Protein AF-A0A8D8F4W1-F1 (afdb_monomer_lite)

Structure (mmCIF, N/CA/C/O backbone):
data_AF-A0A8D8F4W1-F1
#
_entry.id   AF-A0A8D8F4W1-F1
#
loop_
_atom_site.group_PDB
_atom_site.id
_atom_site.type_symbol
_atom_site.label_atom_id
_atom_site.label_alt_id
_atom_site.label_comp_id
_atom_site.label_asym_id
_atom_site.label_entity_id
_atom_site.label_seq_id
_atom_site.pdbx_PDB_ins_code
_atom_site.Cartn_x
_atom_site.Cartn_y
_atom_site.Cartn_z
_atom_site.occupancy
_atom_site.B_iso_or_equiv
_atom_site.auth_seq_id
_atom_site.auth_comp_id
_atom_site.auth_asym_id
_atom_site.auth_atom_id
_atom_site.pdbx_PDB_model_num
ATOM 1 N N . ASP A 1 1 ? 6.348 -39.922 -28.346 1.00 40.97 1 ASP A N 1
ATOM 2 C CA . ASP A 1 1 ? 7.069 -38.912 -27.548 1.00 40.97 1 ASP A CA 1
ATOM 3 C C . ASP A 1 1 ? 7.279 -37.622 -28.317 1.00 40.97 1 ASP A C 1
ATOM 5 O O . ASP A 1 1 ? 8.273 -37.482 -29.017 1.00 40.97 1 ASP A O 1
ATOM 9 N N . THR A 1 2 ? 6.357 -36.668 -28.200 1.00 46.31 2 THR A N 1
ATOM 10 C CA . THR A 1 2 ? 6.562 -35.323 -28.759 1.00 46.31 2 THR A CA 1
ATOM 11 C C . THR A 1 2 ? 6.928 -34.392 -27.612 1.00 46.31 2 THR A C 1
ATOM 13 O O . THR A 1 2 ? 6.061 -33.851 -26.930 1.00 46.31 2 THR A O 1
ATOM 16 N N . ARG A 1 3 ? 8.232 -34.259 -27.345 1.00 54.78 3 ARG A N 1
ATOM 17 C CA . ARG A 1 3 ? 8.764 -33.233 -26.438 1.00 54.78 3 ARG A CA 1
ATOM 18 C C . ARG A 1 3 ? 8.521 -31.866 -27.072 1.00 54.78 3 ARG A C 1
ATOM 20 O O . ARG A 1 3 ? 9.134 -31.539 -28.082 1.00 54.78 3 ARG A O 1
ATOM 27 N N . GLN A 1 4 ? 7.643 -31.077 -26.468 1.00 51.66 4 GLN A N 1
ATOM 28 C CA . GLN A 1 4 ? 7.477 -29.672 -26.809 1.00 51.66 4 GLN A CA 1
ATOM 29 C C . GLN A 1 4 ? 8.658 -28.903 -26.199 1.00 51.66 4 GLN A C 1
ATOM 31 O O . GLN A 1 4 ? 8.716 -28.671 -24.992 1.00 51.66 4 GLN A O 1
ATOM 36 N N . THR A 1 5 ? 9.659 -28.592 -27.020 1.00 57.25 5 THR A N 1
ATOM 37 C CA . THR A 1 5 ? 10.753 -27.683 -26.669 1.00 57.25 5 THR A CA 1
ATOM 38 C C . THR A 1 5 ? 10.182 -26.277 -26.506 1.00 57.25 5 THR A C 1
ATOM 40 O O . THR A 1 5 ? 9.385 -25.826 -27.325 1.00 57.25 5 THR A O 1
ATOM 43 N N . SER A 1 6 ? 10.546 -25.630 -25.397 1.00 64.69 6 SER A N 1
ATOM 44 C CA . SER A 1 6 ? 10.136 -24.288 -24.966 1.00 64.69 6 SER A CA 1
ATOM 45 C C . SER A 1 6 ? 9.815 -23.336 -26.123 1.00 64.69 6 SER A C 1
ATOM 47 O O . SER A 1 6 ? 10.699 -23.006 -26.915 1.00 64.69 6 SER A O 1
ATOM 49 N N . ALA A 1 7 ? 8.566 -22.872 -26.196 1.00 65.75 7 ALA A N 1
ATOM 50 C CA . ALA A 1 7 ? 8.171 -21.848 -27.154 1.00 65.75 7 ALA A CA 1
ATOM 51 C C . ALA A 1 7 ? 8.954 -20.554 -26.877 1.00 65.75 7 ALA A C 1
ATOM 53 O O . ALA A 1 7 ? 8.970 -20.061 -25.747 1.00 65.75 7 ALA A O 1
ATOM 54 N N . SER A 1 8 ? 9.613 -20.015 -27.902 1.00 70.31 8 SER A N 1
ATOM 55 C CA . SER A 1 8 ? 10.265 -18.708 -27.843 1.00 70.31 8 SER A CA 1
ATOM 56 C C . SER A 1 8 ? 9.229 -17.631 -27.523 1.00 70.31 8 SER A C 1
ATOM 58 O O . SER A 1 8 ? 8.193 -17.541 -28.185 1.00 70.31 8 SER A O 1
ATOM 60 N N . ILE A 1 9 ? 9.504 -16.825 -26.499 1.00 75.44 9 ILE A N 1
ATOM 61 C CA . ILE A 1 9 ? 8.653 -15.703 -26.092 1.00 75.44 9 ILE A CA 1
ATOM 62 C C . ILE A 1 9 ? 8.637 -14.664 -27.224 1.00 75.44 9 ILE A C 1
ATOM 64 O O . ILE A 1 9 ? 9.675 -14.357 -27.805 1.00 75.44 9 ILE A O 1
ATOM 68 N N . CYS A 1 10 ? 7.452 -14.153 -27.563 1.00 85.69 10 CYS A N 1
ATOM 69 C CA . CYS A 1 10 ? 7.278 -13.172 -28.633 1.00 85.69 10 CYS A CA 1
ATOM 70 C C . CYS A 1 10 ? 7.833 -11.791 -28.235 1.00 85.69 10 CYS A C 1
ATOM 72 O O . CYS A 1 10 ? 7.750 -11.439 -27.063 1.00 85.69 10 CYS A O 1
ATOM 74 N N . GLU A 1 11 ? 8.318 -10.968 -29.175 1.00 68.56 11 GLU A N 1
ATOM 75 C CA . GLU A 1 11 ? 8.841 -9.617 -28.862 1.00 68.56 11 GLU A CA 1
ATOM 76 C C . GLU A 1 11 ? 7.831 -8.768 -28.081 1.00 68.56 11 GLU A C 1
ATOM 78 O O . GLU A 1 11 ? 8.149 -8.243 -27.022 1.00 68.56 11 GLU A O 1
ATOM 83 N N . ARG A 1 12 ? 6.560 -8.778 -28.497 1.00 70.56 12 ARG A N 1
ATOM 84 C CA . ARG A 1 12 ? 5.470 -8.118 -27.763 1.00 70.56 12 ARG A CA 1
ATOM 85 C C . ARG A 1 12 ? 5.316 -8.631 -26.326 1.00 70.56 12 ARG A C 1
ATOM 87 O O . ARG A 1 12 ? 4.953 -7.878 -25.432 1.00 70.56 12 ARG A O 1
ATOM 94 N N . CYS A 1 13 ? 5.554 -9.917 -26.102 1.00 71.31 13 CYS A N 1
ATOM 95 C CA . CYS A 1 13 ? 5.474 -10.569 -24.801 1.00 71.31 13 CYS A CA 1
ATOM 96 C C . CYS A 1 13 ? 6.674 -10.174 -23.925 1.00 71.31 13 CYS A C 1
ATOM 98 O O . CYS A 1 13 ? 6.516 -10.032 -22.717 1.00 71.31 13 CYS A O 1
ATOM 100 N N . THR A 1 14 ? 7.844 -9.968 -24.534 1.00 69.50 14 THR A N 1
ATOM 101 C CA . THR A 1 14 ? 9.050 -9.420 -23.901 1.00 69.50 14 THR A CA 1
ATOM 102 C C . THR A 1 14 ? 8.856 -7.949 -23.530 1.00 69.50 14 THR A C 1
ATOM 104 O O . THR A 1 14 ? 9.142 -7.562 -22.402 1.00 69.50 14 THR A O 1
ATOM 107 N N . ASP A 1 15 ? 8.264 -7.143 -24.411 1.00 65.25 15 ASP A N 1
ATOM 108 C CA . ASP A 1 15 ? 7.970 -5.729 -24.145 1.00 65.25 15 ASP A CA 1
ATOM 109 C C . ASP A 1 15 ? 6.943 -5.553 -23.019 1.00 65.25 15 ASP A C 1
ATOM 111 O O . ASP A 1 15 ? 7.058 -4.657 -22.179 1.00 65.25 15 ASP A O 1
ATOM 115 N N . LEU A 1 16 ? 5.957 -6.455 -22.949 1.00 66.56 16 LEU A N 1
ATOM 116 C CA . LEU A 1 16 ? 4.979 -6.506 -21.861 1.00 66.56 16 LEU A CA 1
ATOM 117 C C . LEU A 1 16 ? 5.595 -6.888 -20.506 1.00 66.56 16 LEU A C 1
ATOM 119 O O . LEU A 1 16 ? 4.991 -6.584 -19.477 1.00 66.56 16 LEU A O 1
ATOM 123 N N . GLN A 1 17 ? 6.772 -7.526 -20.471 1.00 62.56 17 GLN A N 1
ATOM 124 C CA . GLN A 1 17 ? 7.451 -7.820 -19.202 1.00 62.56 17 GLN A CA 1
ATOM 125 C C . GLN A 1 17 ? 8.002 -6.547 -18.545 1.00 62.56 17 GLN A C 1
ATOM 127 O O . GLN A 1 17 ? 8.151 -6.514 -17.320 1.00 62.56 17 GLN A O 1
ATOM 132 N N . GLY A 1 18 ? 8.209 -5.474 -19.322 1.00 56.34 18 GLY A N 1
ATOM 133 C CA . GLY A 1 18 ? 8.798 -4.226 -18.846 1.00 56.34 18 GLY A CA 1
ATOM 134 C C . GLY A 1 18 ? 10.209 -4.427 -18.270 1.00 56.34 18 GLY A C 1
ATOM 135 O O . GLY A 1 18 ? 10.719 -5.546 -18.213 1.00 56.34 18 GLY A O 1
ATOM 136 N N . PRO A 1 19 ? 10.884 -3.357 -17.815 1.00 56.47 19 PRO A N 1
ATOM 137 C CA . PRO A 1 19 ? 12.104 -3.533 -17.041 1.00 56.47 19 PRO A CA 1
ATOM 138 C C . PRO A 1 19 ? 11.784 -4.389 -15.814 1.00 56.47 19 PRO A C 1
ATOM 140 O O . PRO A 1 19 ? 10.728 -4.206 -15.191 1.00 56.47 19 PRO A O 1
ATOM 143 N N . ALA A 1 20 ? 12.704 -5.291 -15.463 1.00 57.12 20 ALA A N 1
ATOM 144 C CA . ALA A 1 20 ? 12.681 -6.074 -14.233 1.00 57.12 20 ALA A CA 1
ATOM 145 C C . ALA A 1 20 ? 12.860 -5.151 -13.014 1.00 57.12 20 ALA A C 1
ATOM 147 O O . ALA A 1 20 ? 13.843 -5.219 -12.286 1.00 57.12 20 ALA A O 1
ATOM 148 N N . VAL A 1 21 ? 11.916 -4.234 -12.801 1.00 58.94 21 VAL A N 1
ATOM 149 C CA . VAL A 1 21 ? 11.691 -3.634 -11.493 1.00 58.94 21 VAL A CA 1
ATOM 150 C C . VAL A 1 21 ? 11.381 -4.801 -10.579 1.00 58.94 21 VAL A C 1
ATOM 152 O O . VAL A 1 21 ? 10.533 -5.625 -10.932 1.00 58.94 21 VAL A O 1
ATOM 155 N N . ASP A 1 22 ? 12.093 -4.895 -9.460 1.00 77.75 22 ASP A N 1
ATOM 156 C CA . ASP A 1 22 ? 12.010 -6.055 -8.587 1.00 77.75 22 ASP A CA 1
ATOM 157 C C . ASP A 1 22 ? 10.573 -6.251 -8.086 1.00 77.75 22 ASP A C 1
ATOM 159 O O . ASP A 1 22 ? 10.108 -5.633 -7.124 1.00 77.75 22 ASP A O 1
ATOM 163 N N . ILE A 1 23 ? 9.850 -7.141 -8.770 1.00 89.81 23 ILE A N 1
ATOM 164 C CA . ILE A 1 23 ? 8.472 -7.502 -8.460 1.00 89.81 23 ILE A CA 1
ATOM 165 C C . ILE A 1 23 ? 8.361 -8.055 -7.035 1.00 89.81 23 ILE A C 1
ATOM 167 O O . ILE A 1 23 ? 7.276 -8.038 -6.451 1.00 89.81 23 ILE A O 1
ATOM 171 N N . ALA A 1 24 ? 9.474 -8.513 -6.441 1.00 92.88 24 ALA A N 1
ATOM 172 C CA . ALA A 1 24 ? 9.514 -8.956 -5.059 1.00 92.88 24 ALA A CA 1
ATOM 173 C C . ALA A 1 24 ? 9.163 -7.835 -4.072 1.00 92.88 24 ALA A C 1
ATOM 175 O O . ALA A 1 24 ? 8.534 -8.136 -3.055 1.00 92.88 24 ALA A O 1
ATOM 176 N N . ILE A 1 25 ? 9.477 -6.568 -4.376 1.00 94.31 25 ILE A N 1
ATOM 177 C CA . ILE A 1 25 ? 9.107 -5.429 -3.523 1.00 94.31 25 ILE A CA 1
ATOM 178 C C . ILE A 1 25 ? 7.580 -5.303 -3.458 1.00 94.31 25 ILE A C 1
ATOM 180 O O . ILE A 1 25 ? 6.995 -5.355 -2.376 1.00 94.31 25 ILE A O 1
ATOM 184 N N . TYR A 1 26 ? 6.905 -5.242 -4.608 1.00 96.38 26 TYR A N 1
ATOM 185 C CA . TYR A 1 26 ? 5.441 -5.124 -4.660 1.00 96.38 26 TYR A CA 1
ATOM 186 C C . TYR A 1 26 ? 4.736 -6.373 -4.124 1.00 96.38 26 TYR A C 1
ATOM 188 O O . TYR A 1 26 ? 3.721 -6.269 -3.436 1.00 96.38 26 TYR A O 1
ATOM 196 N N . ARG A 1 27 ? 5.318 -7.559 -4.336 1.00 96.81 27 ARG A N 1
ATOM 197 C CA . ARG A 1 27 ? 4.863 -8.800 -3.697 1.00 96.81 27 ARG A CA 1
ATOM 198 C C . ARG A 1 27 ? 4.971 -8.734 -2.174 1.00 96.81 27 ARG A C 1
ATOM 200 O O . ARG A 1 27 ? 4.094 -9.240 -1.475 1.00 96.81 27 ARG A O 1
ATOM 207 N N . SER A 1 28 ? 6.040 -8.143 -1.640 1.00 96.94 28 SER A N 1
ATOM 208 C CA . SER A 1 28 ? 6.212 -7.938 -0.198 1.00 96.94 28 SER A CA 1
ATOM 209 C C . SER A 1 28 ? 5.132 -7.009 0.362 1.00 96.94 28 SER A C 1
ATOM 211 O O . SER A 1 28 ? 4.490 -7.350 1.359 1.00 96.94 28 SER A O 1
ATOM 213 N N . ILE A 1 29 ? 4.849 -5.905 -0.339 1.00 97.94 29 ILE A N 1
ATOM 214 C CA . ILE A 1 29 ? 3.755 -4.982 -0.005 1.00 97.94 29 ILE A CA 1
ATOM 215 C C . ILE A 1 29 ? 2.408 -5.723 -0.016 1.00 97.94 29 ILE A C 1
ATOM 217 O O . ILE A 1 29 ? 1.673 -5.679 0.969 1.00 97.94 29 ILE A O 1
ATOM 221 N N . LEU A 1 30 ? 2.103 -6.501 -1.063 1.00 98.44 30 LEU A N 1
ATOM 222 C CA . LEU A 1 30 ? 0.859 -7.280 -1.133 1.00 98.44 30 LEU A CA 1
ATOM 223 C C . LEU A 1 30 ? 0.721 -8.277 0.023 1.00 98.44 30 LEU A C 1
ATOM 225 O O . LEU A 1 30 ? -0.349 -8.429 0.617 1.00 98.44 30 LEU A O 1
ATOM 229 N N . ARG A 1 31 ? 1.816 -8.956 0.378 1.00 98.38 31 ARG A N 1
ATOM 230 C CA . ARG A 1 31 ? 1.846 -9.864 1.531 1.00 98.38 31 ARG A CA 1
ATOM 231 C C . ARG A 1 31 ? 1.571 -9.125 2.838 1.00 98.38 31 ARG A C 1
ATOM 233 O O . ARG A 1 31 ? 0.909 -9.700 3.703 1.00 98.38 31 ARG A O 1
ATOM 240 N N . SER A 1 32 ? 2.061 -7.894 3.010 1.00 98.00 32 SER A N 1
ATOM 241 C CA . SER A 1 32 ? 1.773 -7.111 4.215 1.00 98.00 32 SER A CA 1
ATOM 242 C C . SER A 1 32 ? 0.300 -6.717 4.285 1.00 98.00 32 SER A C 1
ATOM 244 O O . SER A 1 32 ? -0.301 -6.904 5.340 1.00 98.00 32 SER A O 1
ATOM 246 N N . ILE A 1 33 ? -0.291 -6.273 3.168 1.00 98.31 33 ILE A N 1
ATOM 247 C CA . ILE A 1 33 ? -1.720 -5.935 3.071 1.00 98.31 33 ILE A CA 1
ATOM 248 C C . ILE A 1 33 ? -2.572 -7.143 3.468 1.00 98.31 33 ILE A C 1
ATOM 250 O O . ILE A 1 33 ? -3.358 -7.073 4.407 1.00 98.31 33 ILE A O 1
ATOM 254 N N . ARG A 1 34 ? -2.371 -8.293 2.811 1.00 98.50 34 ARG A N 1
ATOM 255 C CA . ARG A 1 34 ? -3.145 -9.518 3.083 1.00 98.50 34 ARG A CA 1
ATOM 256 C C . ARG A 1 34 ? -3.012 -9.989 4.529 1.00 98.50 34 ARG A C 1
ATOM 258 O O . ARG A 1 34 ? -3.970 -10.508 5.099 1.00 98.50 34 ARG A O 1
ATOM 265 N N . ARG A 1 35 ? -1.826 -9.831 5.128 1.00 98.31 35 ARG A N 1
ATOM 266 C CA . ARG A 1 35 ? -1.599 -10.160 6.541 1.00 98.31 35 ARG A CA 1
ATOM 267 C C . ARG A 1 35 ? -2.411 -9.247 7.462 1.00 98.31 35 ARG A C 1
ATOM 269 O O . ARG A 1 35 ? -3.003 -9.758 8.410 1.00 98.31 35 ARG A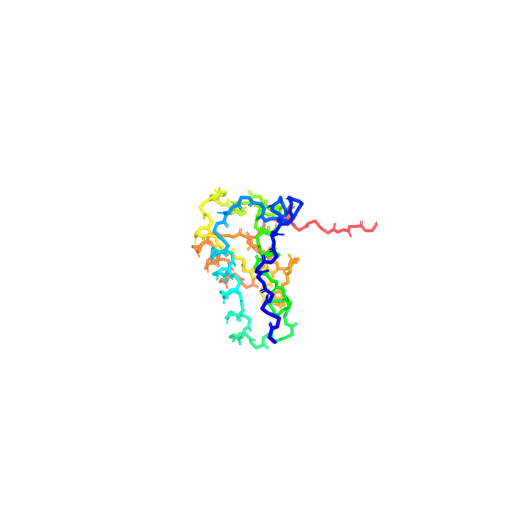 O 1
ATOM 276 N N . ASP A 1 36 ? -2.438 -7.944 7.190 1.00 96.94 36 ASP A N 1
ATOM 277 C CA . ASP A 1 36 ? -3.205 -6.978 7.983 1.00 96.94 36 ASP A CA 1
ATOM 278 C C . ASP A 1 36 ? -4.718 -7.207 7.840 1.00 96.94 36 ASP A C 1
ATOM 280 O O . ASP A 1 36 ? -5.407 -7.353 8.847 1.00 96.94 36 ASP A O 1
ATOM 284 N N . GLU A 1 37 ? -5.220 -7.394 6.614 1.00 98.00 37 GLU A N 1
ATOM 285 C CA . GLU A 1 37 ? -6.640 -7.695 6.366 1.00 98.00 37 GLU A CA 1
ATOM 286 C C . GLU A 1 37 ? -7.077 -8.988 7.059 1.00 98.00 37 GLU A C 1
ATOM 288 O O . GLU A 1 37 ? -8.115 -9.028 7.723 1.00 98.00 37 GLU A O 1
ATOM 293 N N . LYS A 1 38 ? -6.250 -10.041 6.993 1.00 98.00 38 LYS A N 1
ATOM 294 C CA . LYS A 1 38 ? -6.523 -11.296 7.704 1.00 98.00 38 LYS A CA 1
ATOM 295 C C . LYS A 1 38 ? -6.568 -11.089 9.218 1.00 98.00 38 LYS A C 1
ATOM 297 O O . LYS A 1 38 ? -7.442 -11.647 9.875 1.00 98.00 38 LYS A O 1
ATOM 302 N N . LYS A 1 39 ? -5.656 -10.285 9.776 1.00 97.00 39 LYS A N 1
ATOM 303 C CA . LYS A 1 39 ? -5.634 -9.955 11.211 1.00 97.00 39 LYS A CA 1
ATOM 304 C C . LYS A 1 39 ? -6.886 -9.182 11.642 1.00 97.00 39 LYS A C 1
ATOM 306 O O . LYS A 1 39 ? -7.327 -9.343 12.775 1.00 97.00 39 LYS A O 1
ATOM 311 N N . ARG A 1 40 ? -7.461 -8.376 10.747 1.00 94.94 40 ARG A N 1
ATOM 312 C CA . ARG A 1 40 ? -8.693 -7.602 10.972 1.00 94.94 40 ARG A CA 1
ATOM 313 C C . ARG A 1 40 ? -9.984 -8.387 10.716 1.00 94.94 40 ARG A C 1
ATOM 315 O O . ARG A 1 40 ? -11.056 -7.860 10.978 1.00 94.94 40 ARG A O 1
ATOM 322 N N . GLY A 1 41 ? -9.904 -9.619 10.206 1.00 97.12 41 GLY A N 1
ATOM 323 C CA . GLY A 1 41 ? -11.082 -10.406 9.818 1.00 97.12 41 GLY A CA 1
ATOM 324 C C . GLY A 1 41 ? -11.736 -9.958 8.503 1.00 97.12 41 GLY A C 1
ATOM 325 O O . GLY A 1 41 ? -12.813 -10.439 8.162 1.00 97.12 41 GLY A O 1
ATOM 326 N N . ALA A 1 42 ? -11.078 -9.087 7.737 1.00 96.69 42 ALA A N 1
ATOM 327 C CA . ALA A 1 42 ? -11.578 -8.493 6.500 1.00 96.69 42 ALA A CA 1
ATOM 328 C C . ALA A 1 42 ? -11.385 -9.415 5.284 1.00 96.69 42 ALA A C 1
ATOM 330 O O . ALA A 1 42 ? -10.750 -9.059 4.294 1.00 96.69 42 ALA A O 1
ATOM 331 N N . LEU A 1 43 ? -11.893 -10.647 5.362 1.00 94.88 43 LEU A N 1
ATOM 332 C CA . LEU A 1 43 ? -11.639 -11.689 4.356 1.00 94.88 43 LEU A CA 1
ATOM 333 C C . LEU A 1 43 ? -12.284 -11.407 2.987 1.00 94.88 43 LEU A C 1
ATOM 335 O O . LEU A 1 43 ? -11.877 -12.006 1.995 1.00 94.88 43 LEU A O 1
ATOM 339 N N . ALA A 1 44 ? -13.251 -10.489 2.926 1.00 95.25 44 ALA A N 1
ATOM 340 C CA . ALA A 1 44 ? -13.884 -10.029 1.689 1.00 95.25 44 ALA A CA 1
ATOM 341 C C . ALA A 1 44 ? -13.121 -8.879 0.997 1.00 95.25 44 ALA A C 1
ATOM 343 O O . ALA A 1 44 ? -13.543 -8.408 -0.058 1.00 95.25 44 ALA A O 1
ATOM 344 N N . SER A 1 45 ? -12.005 -8.420 1.575 1.00 97.56 45 SER A N 1
ATOM 345 C CA . SER A 1 45 ? -11.189 -7.340 1.023 1.00 97.56 45 SER A CA 1
ATOM 346 C C . SER A 1 45 ? -10.680 -7.639 -0.391 1.00 97.56 45 SER A C 1
ATOM 348 O O . SER A 1 45 ? -10.247 -8.752 -0.709 1.00 97.56 45 SER A O 1
ATOM 350 N N . TYR A 1 46 ? -10.589 -6.588 -1.213 1.00 97.88 46 TYR A N 1
ATOM 351 C CA . TYR A 1 46 ? -9.949 -6.639 -2.532 1.00 97.88 46 TYR A CA 1
ATOM 352 C C . TYR A 1 46 ? -8.477 -7.080 -2.476 1.00 97.88 46 TYR A C 1
ATOM 354 O O . TYR A 1 46 ? -7.940 -7.548 -3.482 1.00 97.88 46 TYR A O 1
ATOM 362 N N . ALA A 1 47 ? -7.833 -7.012 -1.304 1.00 97.75 47 ALA A N 1
ATOM 363 C CA . ALA A 1 47 ? -6.474 -7.498 -1.078 1.00 97.75 47 ALA A CA 1
ATOM 364 C C . ALA A 1 47 ? -6.270 -8.971 -1.476 1.00 97.75 47 ALA A C 1
ATOM 366 O O . ALA A 1 47 ? -5.153 -9.375 -1.814 1.00 97.75 47 ALA A O 1
ATOM 367 N N . PHE A 1 48 ? -7.322 -9.793 -1.430 1.00 98.19 48 PHE A N 1
ATOM 368 C CA . PHE A 1 48 ? -7.237 -11.220 -1.753 1.00 98.19 48 PHE A CA 1
ATOM 369 C C . PHE A 1 48 ? -7.428 -11.533 -3.241 1.00 98.19 48 PHE A C 1
ATOM 371 O O . PHE A 1 48 ? -7.068 -12.626 -3.669 1.00 98.19 48 PHE A O 1
ATOM 378 N N . ILE A 1 49 ? -7.920 -10.575 -4.030 1.00 97.56 49 ILE A N 1
ATOM 379 C CA . ILE A 1 49 ? -8.164 -10.736 -5.473 1.00 97.56 49 ILE A CA 1
ATOM 380 C C . ILE A 1 49 ? -7.048 -10.068 -6.291 1.00 97.56 49 ILE A C 1
ATOM 382 O O . ILE A 1 49 ? -6.655 -10.578 -7.338 1.00 97.56 49 ILE A O 1
ATOM 386 N N . ILE A 1 50 ? -6.502 -8.958 -5.788 1.00 96.25 50 ILE A N 1
ATOM 387 C CA . ILE A 1 50 ? -5.464 -8.173 -6.463 1.00 96.25 50 ILE A CA 1
ATOM 388 C C . ILE A 1 50 ? -4.123 -8.926 -6.583 1.00 96.25 50 ILE A C 1
ATOM 390 O O . ILE A 1 50 ? -3.785 -9.739 -5.714 1.00 96.25 50 ILE A O 1
ATOM 394 N N . GLN A 1 51 ? -3.343 -8.652 -7.634 1.00 96.62 51 GLN A N 1
ATOM 395 C CA . GLN A 1 51 ? -2.055 -9.293 -7.930 1.00 96.62 51 GLN A CA 1
ATOM 396 C C . GLN A 1 51 ? -0.847 -8.354 -7.745 1.00 96.62 51 GLN A C 1
ATOM 398 O O . GLN A 1 51 ? -0.981 -7.140 -7.606 1.00 96.62 51 GLN A O 1
ATOM 403 N N . ASP A 1 52 ? 0.368 -8.921 -7.768 1.00 95.69 52 ASP A N 1
ATOM 404 C CA . ASP A 1 52 ? 1.628 -8.179 -7.575 1.00 95.69 52 ASP A CA 1
ATOM 405 C C . ASP A 1 52 ? 1.781 -7.006 -8.574 1.00 95.69 52 ASP A C 1
ATOM 407 O O . ASP A 1 52 ? 2.249 -5.927 -8.208 1.00 95.69 52 ASP A O 1
ATOM 411 N N . ASN A 1 53 ? 1.358 -7.197 -9.832 1.00 95.12 53 ASN A N 1
ATOM 412 C CA . ASN A 1 53 ? 1.434 -6.168 -10.878 1.00 95.12 53 ASN A CA 1
ATOM 413 C C . ASN A 1 53 ? 0.446 -5.017 -10.668 1.00 95.12 53 ASN A C 1
ATOM 415 O O . ASN A 1 53 ? 0.759 -3.876 -11.006 1.00 95.12 53 ASN A O 1
ATOM 419 N N . ASP A 1 54 ? -0.714 -5.289 -10.080 1.00 96.81 54 ASP A N 1
ATOM 420 C CA . ASP A 1 54 ? -1.672 -4.242 -9.738 1.00 96.81 54 ASP A CA 1
ATOM 421 C C . ASP A 1 54 ? -1.127 -3.389 -8.585 1.00 96.81 54 ASP A C 1
ATOM 423 O O . ASP A 1 54 ? -1.246 -2.168 -8.606 1.00 96.81 54 ASP A O 1
ATOM 427 N N . ILE A 1 55 ? -0.445 -4.006 -7.610 1.00 97.94 55 ILE A N 1
ATOM 428 C CA . ILE A 1 55 ? 0.253 -3.272 -6.545 1.00 97.94 55 ILE A CA 1
ATOM 429 C C . ILE A 1 55 ? 1.369 -2.406 -7.122 1.00 97.94 55 ILE A C 1
ATOM 431 O O . ILE A 1 55 ? 1.468 -1.233 -6.766 1.00 97.94 55 ILE A O 1
ATOM 435 N N . LYS A 1 56 ? 2.165 -2.939 -8.057 1.00 96.62 56 LYS A N 1
ATOM 436 C CA . LYS A 1 56 ? 3.138 -2.136 -8.809 1.00 96.62 56 LYS A CA 1
ATOM 437 C C . LYS A 1 56 ? 2.466 -0.948 -9.490 1.00 96.62 56 LYS A C 1
ATOM 439 O O . LYS A 1 56 ? 2.971 0.165 -9.404 1.00 96.62 56 LYS A O 1
ATOM 444 N N . HIS A 1 57 ? 1.329 -1.165 -10.146 1.00 96.56 57 HIS A N 1
ATOM 445 C CA . HIS A 1 57 ? 0.589 -0.091 -10.799 1.00 96.56 57 HIS A CA 1
ATOM 446 C C . HIS A 1 57 ? 0.113 0.968 -9.797 1.00 96.56 57 HIS A C 1
ATOM 448 O O . HIS A 1 57 ? 0.326 2.154 -10.027 1.00 96.56 57 HIS A O 1
ATOM 454 N N . ILE A 1 58 ? -0.469 0.558 -8.668 1.00 98.00 58 ILE A N 1
ATOM 455 C CA . ILE A 1 58 ? -0.920 1.474 -7.615 1.00 98.00 58 ILE A CA 1
ATOM 456 C C . ILE A 1 58 ? 0.257 2.309 -7.100 1.00 98.00 58 ILE A C 1
ATOM 458 O O . ILE A 1 58 ? 0.170 3.534 -7.070 1.00 98.00 58 ILE A O 1
ATOM 462 N N . VAL A 1 59 ? 1.381 1.680 -6.753 1.00 97.44 59 VAL A N 1
ATOM 463 C CA . VAL A 1 59 ? 2.554 2.404 -6.243 1.00 97.44 59 VAL A CA 1
ATOM 464 C C . VAL A 1 59 ? 3.126 3.349 -7.301 1.00 97.44 59 VAL A C 1
ATOM 466 O O . VAL A 1 59 ? 3.300 4.529 -7.028 1.00 97.44 59 VAL A O 1
ATOM 469 N N . GLU A 1 60 ? 3.397 2.866 -8.513 1.00 95.88 60 GLU A N 1
ATOM 470 C CA . GLU A 1 60 ? 4.152 3.637 -9.510 1.00 95.88 60 GLU A CA 1
ATOM 471 C C . GLU A 1 60 ? 3.302 4.644 -10.293 1.00 95.88 60 GLU A C 1
ATOM 473 O O . GLU A 1 60 ? 3.807 5.685 -10.709 1.00 95.88 60 GLU A O 1
ATOM 478 N N . ARG A 1 61 ? 2.023 4.346 -10.547 1.00 96.19 61 ARG A N 1
ATOM 479 C CA . ARG A 1 61 ? 1.158 5.182 -11.398 1.00 96.19 61 ARG A CA 1
ATOM 480 C C . ARG A 1 61 ? 0.192 6.047 -10.607 1.00 96.19 61 ARG A C 1
ATOM 482 O O . ARG A 1 61 ? -0.037 7.175 -11.026 1.00 96.19 61 ARG A O 1
ATOM 489 N N . ILE A 1 62 ? -0.353 5.539 -9.502 1.00 96.81 62 ILE A N 1
ATOM 490 C CA . ILE A 1 62 ? -1.318 6.287 -8.681 1.00 96.81 62 ILE A CA 1
ATOM 491 C C . ILE A 1 62 ? -0.581 7.133 -7.643 1.00 96.81 62 ILE A C 1
ATOM 493 O O . ILE A 1 62 ? -0.853 8.319 -7.515 1.00 96.81 62 ILE A O 1
ATOM 497 N N . TRP A 1 63 ? 0.389 6.538 -6.947 1.00 97.56 63 TRP A N 1
ATOM 498 C CA . TRP A 1 63 ? 1.185 7.214 -5.915 1.00 97.56 63 TRP A CA 1
ATOM 499 C C . TRP A 1 63 ? 2.546 7.709 -6.411 1.00 97.56 63 TRP A C 1
ATOM 501 O O . TRP A 1 63 ? 3.397 8.086 -5.612 1.00 97.56 63 TRP A O 1
ATOM 511 N N . HIS A 1 64 ? 2.766 7.688 -7.728 1.00 96.94 64 HIS A N 1
ATOM 512 C CA . HIS A 1 64 ? 3.966 8.221 -8.384 1.00 96.94 64 HIS A CA 1
ATOM 513 C C . HIS A 1 64 ? 5.304 7.685 -7.833 1.00 96.94 64 HIS A C 1
ATOM 515 O O . HIS A 1 64 ? 6.354 8.307 -7.988 1.00 96.94 64 HIS A O 1
ATOM 521 N N . GLY A 1 65 ? 5.284 6.499 -7.219 1.00 96.38 65 GLY A N 1
ATOM 522 C CA . GLY A 1 65 ? 6.463 5.818 -6.700 1.00 96.38 65 GLY A CA 1
ATOM 523 C C . GLY A 1 65 ? 7.053 6.437 -5.433 1.00 96.38 65 GLY A C 1
ATOM 524 O O . GLY A 1 65 ? 8.228 6.194 -5.152 1.00 96.38 65 GLY A O 1
ATOM 525 N N . HIS A 1 66 ? 6.278 7.227 -4.684 1.00 97.38 66 HIS A N 1
ATOM 526 C CA . HIS A 1 66 ? 6.741 7.847 -3.447 1.00 97.38 66 HIS A CA 1
ATOM 527 C C . HIS A 1 66 ? 5.681 7.864 -2.337 1.00 97.38 66 HIS A C 1
ATOM 529 O O . HIS A 1 66 ? 4.507 7.558 -2.556 1.00 97.38 66 HIS A O 1
ATOM 535 N N . SER A 1 67 ? 6.106 8.189 -1.114 1.00 97.94 67 SER A N 1
ATOM 536 C CA . SER A 1 67 ? 5.195 8.456 0.003 1.00 97.94 67 SER A CA 1
ATOM 537 C C . SER A 1 67 ? 4.346 9.700 -0.269 1.00 97.94 67 SER A C 1
ATOM 539 O O . SER A 1 67 ? 4.850 10.706 -0.767 1.00 97.94 67 SER A O 1
ATOM 541 N N . ALA A 1 68 ? 3.075 9.650 0.128 1.00 95.94 68 ALA A N 1
ATOM 542 C CA . ALA A 1 68 ? 2.153 10.778 0.068 1.00 95.94 68 ALA A CA 1
ATOM 543 C C . ALA A 1 68 ? 2.487 11.920 1.050 1.00 95.94 68 ALA A C 1
ATOM 545 O O . ALA A 1 68 ? 1.971 13.020 0.879 1.00 95.94 68 ALA A O 1
ATOM 546 N N . ILE A 1 69 ? 3.295 11.667 2.090 1.00 94.31 69 ILE A N 1
ATOM 547 C CA . ILE A 1 69 ? 3.611 12.655 3.138 1.00 94.31 69 ILE A CA 1
ATOM 548 C C . ILE A 1 69 ? 5.027 13.208 2.953 1.00 94.31 69 ILE A C 1
ATOM 550 O O . ILE A 1 69 ? 5.197 14.410 2.768 1.00 94.31 69 ILE A O 1
ATOM 554 N N . SER A 1 70 ? 6.050 12.352 2.996 1.00 96.25 70 SER A N 1
ATOM 555 C CA . SER A 1 70 ? 7.457 12.782 2.912 1.00 96.25 70 SER A CA 1
ATOM 556 C C . SER A 1 70 ? 8.013 12.875 1.494 1.00 96.25 70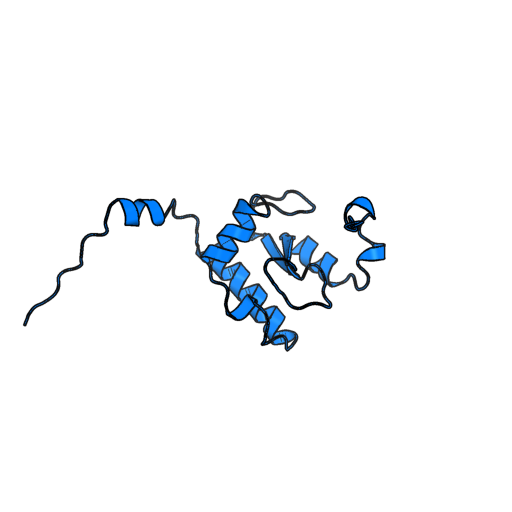 SER A C 1
ATOM 558 O O . SER A 1 70 ? 9.121 13.378 1.325 1.00 96.25 70 SER A O 1
ATOM 560 N N . ASN A 1 71 ? 7.296 12.372 0.483 1.00 96.25 71 ASN A N 1
ATOM 561 C CA . ASN A 1 71 ? 7.834 12.129 -0.860 1.00 96.25 71 ASN A CA 1
ATOM 562 C C . ASN A 1 71 ? 9.061 11.192 -0.887 1.00 96.25 71 ASN A C 1
ATOM 564 O O . ASN A 1 71 ? 9.825 11.213 -1.849 1.00 96.25 71 ASN A O 1
ATOM 568 N N . GLU A 1 72 ? 9.253 10.342 0.132 1.00 97.31 72 GLU A N 1
ATOM 569 C CA . GLU A 1 72 ? 10.285 9.297 0.109 1.00 97.31 72 GLU A CA 1
ATOM 570 C C . GLU A 1 72 ? 10.073 8.366 -1.092 1.00 97.31 72 GLU A C 1
ATOM 572 O O . GLU A 1 72 ? 8.967 7.877 -1.315 1.00 97.31 72 GLU A O 1
ATOM 577 N N . THR A 1 73 ? 11.136 8.112 -1.855 1.00 95.69 73 THR A N 1
ATOM 578 C CA . THR A 1 73 ? 11.096 7.387 -3.134 1.00 95.69 73 THR A CA 1
ATOM 579 C C . THR A 1 73 ? 11.648 5.966 -3.032 1.00 95.69 73 THR A C 1
ATOM 581 O O . THR A 1 73 ? 11.575 5.207 -4.001 1.00 95.69 73 THR A O 1
ATOM 584 N N . ASN A 1 74 ? 12.198 5.560 -1.886 1.00 94.81 74 ASN A N 1
ATOM 585 C CA . ASN A 1 74 ? 12.663 4.194 -1.683 1.00 94.81 74 ASN A CA 1
ATOM 586 C C . ASN A 1 74 ? 11.483 3.207 -1.571 1.00 94.81 74 ASN A C 1
ATOM 588 O O . ASN A 1 74 ? 10.865 3.076 -0.516 1.00 94.81 74 ASN A O 1
ATOM 592 N N . ARG A 1 75 ? 11.211 2.439 -2.641 1.00 94.12 75 ARG A N 1
ATOM 593 C CA . ARG A 1 75 ? 10.085 1.480 -2.700 1.00 94.12 75 ARG A CA 1
ATOM 594 C C . ARG A 1 75 ? 10.147 0.395 -1.622 1.00 94.12 75 ARG A C 1
ATOM 596 O O . ARG A 1 75 ? 9.103 -0.132 -1.250 1.00 94.12 75 ARG A O 1
ATOM 603 N N . ALA A 1 76 ? 11.334 0.062 -1.111 1.00 93.69 76 ALA A N 1
ATOM 604 C CA . ALA A 1 76 ? 11.475 -0.926 -0.041 1.00 93.69 76 ALA A CA 1
ATOM 605 C C . ALA A 1 76 ? 10.871 -0.436 1.292 1.00 93.69 76 ALA A C 1
ATOM 607 O O . ALA A 1 76 ? 10.352 -1.238 2.076 1.00 93.69 76 ALA A O 1
ATOM 608 N N . GLU A 1 77 ? 10.863 0.880 1.512 1.00 95.31 77 GLU A N 1
ATOM 609 C CA . GLU A 1 77 ? 10.289 1.524 2.699 1.00 95.31 77 GLU A CA 1
ATOM 610 C C . GLU A 1 77 ? 8.788 1.799 2.557 1.00 95.31 77 GLU A C 1
ATOM 612 O O . GLU A 1 77 ? 8.111 2.057 3.553 1.00 95.31 77 GLU A O 1
ATOM 617 N N . LEU A 1 78 ? 8.240 1.708 1.339 1.00 97.75 78 LEU A N 1
ATOM 618 C CA . LEU A 1 78 ? 6.837 2.017 1.077 1.00 97.75 78 LEU A CA 1
ATOM 619 C C . LEU A 1 78 ? 5.890 0.907 1.551 1.00 97.75 78 LEU A C 1
ATOM 621 O O . LEU A 1 78 ? 6.170 -0.294 1.479 1.00 97.75 78 LEU A O 1
ATOM 625 N N . ARG A 1 79 ? 4.723 1.323 2.032 1.00 97.94 79 ARG A N 1
ATOM 626 C CA . ARG A 1 79 ? 3.602 0.505 2.491 1.00 97.94 79 ARG A CA 1
ATOM 627 C C . ARG A 1 79 ? 2.316 1.077 1.900 1.00 97.94 79 ARG A C 1
ATOM 629 O O . ARG A 1 79 ? 2.162 2.288 1.803 1.00 97.94 79 ARG A O 1
ATOM 636 N N . LEU A 1 80 ? 1.377 0.199 1.557 1.00 98.00 80 LEU A N 1
ATOM 637 C CA . LEU A 1 80 ? 0.030 0.567 1.113 1.00 98.00 80 LEU A CA 1
ATOM 638 C C . LEU A 1 80 ? -0.987 0.170 2.185 1.00 98.00 80 LEU A C 1
ATOM 640 O O . LEU A 1 80 ? -1.561 -0.916 2.132 1.00 98.00 80 LEU A O 1
ATOM 644 N N . VAL A 1 81 ? -1.178 1.023 3.189 1.00 97.25 81 VAL A N 1
ATOM 645 C CA . VAL A 1 81 ? -2.133 0.773 4.287 1.00 97.25 81 VAL A CA 1
ATOM 646 C C . VAL A 1 81 ? -3.534 1.273 3.932 1.00 97.25 81 VAL A C 1
ATOM 648 O O . VAL A 1 81 ? -3.689 1.997 2.950 1.00 97.25 81 VAL A O 1
ATOM 651 N N . ARG A 1 82 ? -4.560 0.875 4.702 1.00 96.31 82 ARG A N 1
ATOM 652 C CA . ARG A 1 82 ? -5.919 1.435 4.577 1.00 96.31 82 ARG A CA 1
ATOM 653 C C . ARG A 1 82 ? -5.858 2.954 4.737 1.00 96.31 82 ARG A C 1
ATOM 655 O O . ARG A 1 82 ? -5.210 3.404 5.673 1.00 96.31 82 ARG A O 1
ATOM 662 N N . TRP A 1 83 ? -6.535 3.699 3.865 1.00 94.31 83 TRP A N 1
ATOM 663 C CA . TRP A 1 83 ? -6.715 5.145 4.039 1.00 94.31 83 TRP A CA 1
ATOM 664 C C . TRP A 1 83 ? -7.730 5.431 5.153 1.00 94.31 83 TRP A C 1
ATOM 666 O O . TRP A 1 83 ? -7.380 6.021 6.167 1.00 94.31 83 TRP A O 1
ATOM 676 N N . ASP A 1 84 ? -8.970 4.947 5.014 1.00 92.44 84 ASP A N 1
ATOM 677 C CA . ASP A 1 84 ? -9.946 4.879 6.103 1.00 92.44 84 ASP A CA 1
ATOM 678 C C . ASP A 1 84 ? -9.847 3.517 6.784 1.00 92.44 84 ASP A C 1
ATOM 680 O O . ASP A 1 84 ? -10.249 2.489 6.229 1.00 92.44 84 ASP A O 1
ATOM 684 N N . ILE A 1 85 ? -9.327 3.518 8.014 1.00 90.94 85 ILE A N 1
ATOM 685 C CA . ILE A 1 85 ? -9.130 2.316 8.831 1.00 90.94 85 ILE A CA 1
ATOM 686 C C . ILE A 1 85 ? -10.430 1.537 9.089 1.00 90.94 85 ILE A C 1
ATOM 688 O O . ILE A 1 85 ? -10.364 0.340 9.381 1.00 90.94 85 ILE A O 1
ATOM 692 N N . ARG A 1 86 ? -11.594 2.194 8.987 1.00 90.38 86 ARG A N 1
ATOM 693 C CA . ARG A 1 86 ? -12.921 1.601 9.225 1.00 90.38 86 ARG A CA 1
ATOM 694 C C . ARG A 1 86 ? -13.444 0.835 8.016 1.00 90.38 86 ARG A C 1
ATOM 696 O O . ARG A 1 86 ? -14.295 -0.032 8.179 1.00 90.38 86 ARG A O 1
ATOM 703 N N . SER A 1 87 ? -12.937 1.145 6.827 1.00 92.94 87 SER A N 1
ATOM 704 C CA . SER A 1 87 ? -13.313 0.482 5.581 1.00 92.94 87 SER A CA 1
ATOM 705 C C . SER A 1 87 ? -12.254 -0.541 5.187 1.00 92.94 87 SER A C 1
ATOM 707 O O . SER A 1 87 ? -11.071 -0.371 5.488 1.00 92.94 87 SER A O 1
ATOM 709 N N . ASP A 1 88 ? -12.661 -1.618 4.519 1.00 97.38 88 ASP A N 1
ATOM 710 C CA . ASP A 1 88 ? -11.724 -2.651 4.080 1.00 97.38 88 ASP A CA 1
ATOM 711 C C . ASP A 1 88 ? -10.701 -2.125 3.080 1.00 97.38 88 ASP A C 1
ATOM 713 O O . ASP A 1 88 ? -10.934 -1.137 2.370 1.00 97.38 88 ASP A O 1
ATOM 717 N N . TRP A 1 89 ? -9.538 -2.777 3.032 1.00 98.19 89 TRP A N 1
ATOM 718 C CA . TRP A 1 89 ? -8.522 -2.393 2.068 1.00 98.19 89 TRP A CA 1
ATOM 719 C C . TRP A 1 89 ? -9.062 -2.592 0.652 1.00 98.19 89 TRP A C 1
ATOM 721 O O . TRP A 1 89 ? -9.653 -3.622 0.316 1.00 98.19 89 TRP A O 1
ATOM 731 N N . SER A 1 90 ? -8.847 -1.594 -0.189 1.00 97.88 90 SER A N 1
ATOM 732 C CA . SER A 1 90 ? -9.147 -1.641 -1.615 1.00 97.88 90 SER A CA 1
ATOM 733 C C . SER A 1 90 ? -8.233 -0.659 -2.347 1.00 97.88 90 SER A C 1
ATOM 735 O O . SER A 1 90 ? -7.669 0.227 -1.700 1.00 97.88 90 SER A O 1
ATOM 737 N N . PRO A 1 91 ? -8.091 -0.763 -3.681 1.00 97.00 91 PRO A N 1
ATOM 738 C CA . PRO A 1 91 ? -7.265 0.167 -4.453 1.00 97.00 91 PRO A CA 1
ATOM 739 C C . PRO A 1 91 ? -7.613 1.647 -4.234 1.00 97.00 91 PRO A C 1
ATOM 741 O O . PRO A 1 91 ? -6.731 2.495 -4.289 1.00 97.00 91 PRO A O 1
ATOM 744 N N . TRP A 1 92 ? -8.882 1.956 -3.949 1.00 95.75 92 TRP A N 1
ATOM 745 C CA . TRP A 1 92 ? -9.367 3.313 -3.662 1.00 95.75 92 TRP A CA 1
ATOM 746 C C . TRP A 1 92 ? -9.403 3.663 -2.169 1.00 95.75 92 TRP A C 1
ATOM 748 O O . TRP A 1 92 ? -9.542 4.832 -1.830 1.00 95.75 92 TRP A O 1
ATOM 758 N N . ASN A 1 93 ? -9.271 2.681 -1.275 1.00 96.94 93 ASN A N 1
ATOM 759 C CA . ASN A 1 93 ? -9.146 2.890 0.168 1.00 96.94 93 ASN A CA 1
ATOM 760 C C . ASN A 1 93 ? -7.735 2.530 0.654 1.00 96.94 93 ASN A C 1
ATOM 762 O O . ASN A 1 93 ? -7.565 1.846 1.665 1.00 96.94 93 ASN A O 1
ATOM 766 N N . CYS A 1 94 ? -6.709 2.946 -0.081 1.00 97.62 94 CYS A N 1
ATOM 767 C CA . CYS A 1 94 ? -5.323 2.758 0.323 1.00 97.62 94 CYS A CA 1
ATOM 768 C C . CYS A 1 94 ? -4.553 4.074 0.261 1.00 97.62 94 CYS A C 1
ATOM 770 O O . CYS A 1 94 ? -4.935 4.974 -0.481 1.00 97.62 94 CYS A O 1
ATOM 772 N N . ILE A 1 95 ? -3.476 4.175 1.035 1.00 97.31 95 ILE A N 1
ATOM 773 C CA . ILE A 1 95 ? -2.526 5.286 0.979 1.00 97.31 95 ILE A CA 1
ATOM 774 C C . ILE A 1 95 ? -1.092 4.758 0.981 1.00 97.31 95 ILE A C 1
ATOM 776 O O . ILE A 1 95 ? -0.763 3.834 1.732 1.00 97.31 95 ILE A O 1
ATOM 780 N N . CYS A 1 96 ? -0.251 5.328 0.114 1.00 98.25 96 CYS A N 1
ATOM 781 C CA . CYS A 1 96 ? 1.166 4.992 0.013 1.00 98.25 96 CYS A CA 1
ATOM 782 C C . CYS A 1 96 ? 1.983 5.845 0.981 1.00 98.25 96 CYS A C 1
ATOM 784 O O . CYS A 1 96 ? 2.021 7.067 0.856 1.00 98.25 96 CYS A O 1
ATOM 786 N N . LEU A 1 97 ? 2.626 5.198 1.946 1.00 97.94 97 LEU A N 1
ATOM 787 C CA . LEU A 1 97 ? 3.380 5.831 3.027 1.00 97.94 97 LEU A CA 1
ATOM 788 C C . LEU A 1 97 ? 4.682 5.074 3.268 1.00 97.94 97 LEU A C 1
ATOM 790 O O . LEU A 1 97 ? 4.787 3.900 2.920 1.00 97.94 97 LEU A O 1
ATOM 794 N 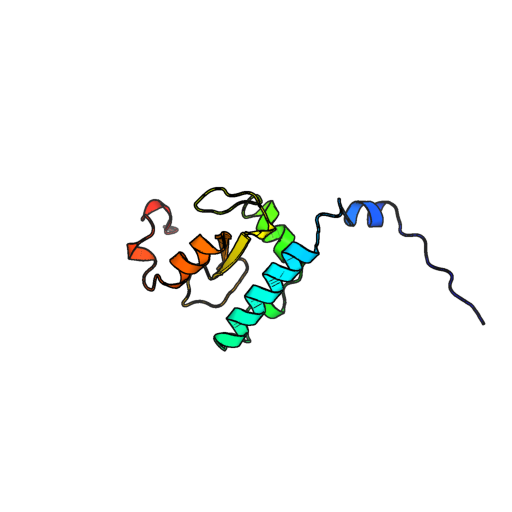N . THR A 1 98 ? 5.651 5.700 3.923 1.00 98.00 98 THR A N 1
ATOM 795 C CA . THR A 1 98 ? 6.772 4.962 4.515 1.00 98.00 98 THR A CA 1
ATOM 796 C C . THR A 1 98 ? 6.293 4.105 5.686 1.00 98.00 98 THR A C 1
ATOM 798 O O . THR A 1 98 ? 5.197 4.291 6.223 1.00 98.00 98 THR A O 1
ATOM 801 N N . GLU A 1 99 ? 7.110 3.153 6.129 1.00 95.62 99 GLU A N 1
ATOM 802 C CA . GLU A 1 99 ? 6.765 2.323 7.282 1.00 95.62 99 GLU A CA 1
ATOM 803 C C . GLU A 1 99 ? 6.506 3.141 8.561 1.00 95.62 99 GLU A C 1
ATOM 805 O O . GLU A 1 99 ? 5.569 2.838 9.305 1.00 95.62 99 GLU A O 1
ATOM 810 N N . SER A 1 100 ? 7.301 4.180 8.825 1.00 95.88 100 SER A N 1
ATOM 811 C CA . SER A 1 100 ? 7.132 5.037 10.005 1.00 95.88 100 SER A CA 1
ATOM 812 C C . SER A 1 100 ? 5.836 5.851 9.934 1.00 95.88 100 SER A C 1
ATOM 814 O O . SER A 1 100 ? 5.063 5.866 10.895 1.00 95.88 100 SER A O 1
ATOM 816 N N . GLU A 1 101 ? 5.554 6.453 8.780 1.00 96.88 101 GLU A N 1
ATOM 817 C CA . GLU A 1 101 ? 4.318 7.190 8.512 1.00 96.88 101 GLU A CA 1
ATOM 818 C C . GLU A 1 101 ? 3.087 6.291 8.606 1.00 96.88 101 GLU A C 1
ATOM 820 O O . GLU A 1 101 ? 2.102 6.662 9.238 1.00 96.88 101 GLU A O 1
ATOM 825 N N . ALA A 1 102 ? 3.148 5.082 8.046 1.00 96.00 102 ALA A N 1
ATOM 826 C CA . ALA A 1 102 ? 2.064 4.112 8.113 1.00 96.00 102 ALA A CA 1
ATOM 827 C C . ALA A 1 102 ? 1.729 3.734 9.564 1.00 96.00 102 ALA A C 1
ATOM 829 O O . ALA A 1 102 ? 0.557 3.677 9.941 1.00 96.00 102 ALA A O 1
ATOM 830 N N . ARG A 1 103 ? 2.746 3.519 10.412 1.00 93.44 103 ARG A N 1
ATOM 831 C CA . ARG A 1 103 ? 2.531 3.263 11.847 1.00 93.44 103 ARG A CA 1
ATOM 832 C C . ARG A 1 103 ? 1.878 4.452 12.547 1.00 93.44 103 ARG A C 1
ATOM 834 O O . ARG A 1 103 ? 1.035 4.235 13.414 1.00 93.44 103 ARG A O 1
ATOM 841 N N . ALA A 1 104 ? 2.267 5.680 12.206 1.00 92.62 104 ALA A N 1
ATOM 842 C CA . ALA A 1 104 ? 1.649 6.881 12.761 1.00 92.62 104 ALA A CA 1
ATOM 843 C C . ALA A 1 104 ? 0.186 7.011 12.305 1.00 92.62 104 ALA A C 1
ATOM 845 O O . ALA A 1 104 ? -0.700 7.154 13.145 1.00 92.62 104 ALA A O 1
ATOM 846 N N . HIS A 1 105 ? -0.068 6.856 11.004 1.00 91.88 105 HIS A N 1
ATOM 847 C CA . HIS A 1 105 ? -1.392 6.924 10.391 1.00 91.88 105 HIS A CA 1
ATOM 848 C C . HIS A 1 105 ? -2.372 5.916 11.007 1.00 91.88 105 HIS A C 1
ATOM 850 O O . HIS A 1 105 ? -3.466 6.285 11.418 1.00 91.88 105 HIS A O 1
ATOM 856 N N . LEU A 1 106 ? -1.963 4.654 11.176 1.00 88.88 106 LEU A N 1
ATOM 857 C CA . LEU A 1 106 ? -2.828 3.604 11.729 1.00 88.88 106 LEU A CA 1
ATOM 858 C C . LEU A 1 106 ? -3.218 3.812 13.206 1.00 88.88 106 LEU A C 1
ATOM 860 O O . LEU A 1 106 ? -4.098 3.107 13.701 1.00 88.88 106 LEU A O 1
ATOM 864 N N . ARG A 1 107 ? -2.580 4.748 13.924 1.00 87.19 107 ARG A N 1
ATOM 865 C CA . ARG A 1 107 ? -2.970 5.137 15.294 1.00 87.19 107 ARG A CA 1
ATOM 866 C C . ARG A 1 107 ? -4.045 6.228 15.314 1.00 87.19 107 ARG A C 1
ATOM 868 O O . ARG A 1 107 ? -4.586 6.512 16.381 1.00 87.19 107 ARG A O 1
ATOM 875 N N . ILE A 1 108 ? -4.351 6.833 14.169 1.00 78.31 108 ILE A N 1
ATOM 876 C CA . ILE A 1 108 ? -5.325 7.914 14.041 1.00 78.31 108 ILE A CA 1
ATOM 877 C C . ILE A 1 108 ? -6.715 7.303 13.852 1.00 78.31 108 ILE A C 1
ATOM 879 O O . ILE A 1 108 ? -7.017 6.712 12.822 1.00 78.31 108 ILE A O 1
ATOM 883 N N . VAL A 1 109 ? -7.572 7.442 14.866 1.00 64.31 109 VAL A N 1
ATOM 884 C CA . VAL A 1 109 ? -8.949 6.905 14.848 1.00 64.31 109 VAL A CA 1
ATOM 885 C C . VAL A 1 109 ? -9.920 7.823 14.086 1.00 64.31 109 VAL A C 1
ATOM 887 O O . VAL A 1 109 ? -10.922 7.359 13.548 1.00 64.31 109 VAL A O 1
ATOM 890 N N . HIS A 1 110 ? -9.604 9.119 14.007 1.00 64.75 110 HIS A N 1
ATOM 891 C CA . HIS A 1 110 ? -10.439 10.171 13.421 1.00 64.75 110 HIS A CA 1
ATOM 892 C C . HIS A 1 110 ? -9.644 10.953 12.371 1.00 64.75 110 HIS A C 1
ATOM 894 O O . HIS A 1 110 ? -8.922 11.888 12.715 1.00 64.75 110 HIS A O 1
ATOM 900 N N . LEU A 1 111 ? -9.734 10.547 11.101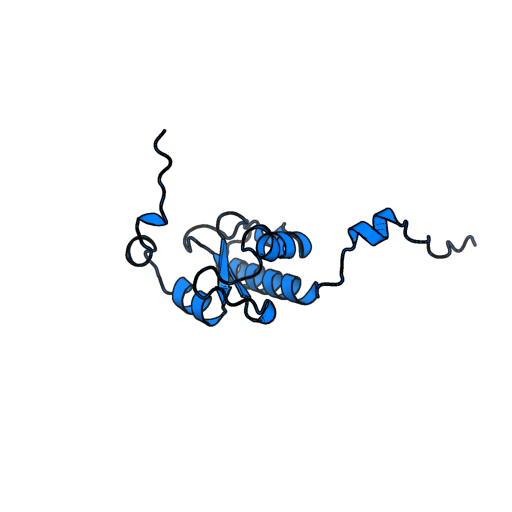 1.00 66.44 111 LEU A N 1
ATOM 901 C CA . LEU A 1 111 ? -9.016 11.189 9.987 1.00 66.44 111 LEU A CA 1
ATOM 902 C C . LEU A 1 111 ? -9.323 12.691 9.872 1.00 66.44 111 LEU A C 1
ATOM 904 O O . LEU A 1 111 ? -8.428 13.481 9.584 1.00 66.44 111 LEU A O 1
ATOM 908 N N . ASP A 1 112 ? -10.565 13.072 10.169 1.00 62.62 112 ASP A N 1
ATOM 909 C CA . ASP A 1 112 ? -11.115 14.432 10.160 1.00 62.62 112 ASP A CA 1
ATOM 910 C C . ASP A 1 112 ? -10.410 15.400 11.121 1.00 62.62 112 ASP A C 1
ATOM 912 O O . ASP A 1 112 ? -10.485 16.612 10.942 1.00 62.62 112 ASP A O 1
ATOM 916 N N . ARG A 1 113 ? -9.702 14.884 12.133 1.00 60.62 113 ARG A N 1
ATOM 917 C CA . ARG A 1 113 ? -8.997 15.712 13.124 1.00 60.62 113 ARG A CA 1
ATOM 918 C C . ARG A 1 113 ? -7.521 15.950 12.819 1.00 60.62 113 ARG A C 1
ATOM 920 O O . ARG A 1 113 ? -6.913 16.788 13.476 1.00 60.62 113 ARG A O 1
ATOM 927 N N . TYR A 1 114 ? -6.937 15.195 11.892 1.00 59.91 114 TYR A N 1
ATOM 928 C CA . TYR A 1 114 ? -5.486 15.191 11.660 1.00 59.91 114 TYR A CA 1
ATOM 929 C C . TYR A 1 114 ? -5.095 15.515 10.220 1.00 59.91 114 TYR A C 1
ATOM 931 O O . TYR A 1 114 ? -3.974 15.961 9.991 1.00 59.91 114 TYR A O 1
ATOM 939 N N . TYR A 1 115 ? -6.000 15.314 9.264 1.00 66.06 115 TYR A N 1
ATOM 940 C CA . TYR A 1 115 ? -5.806 15.726 7.880 1.00 66.06 115 TYR A CA 1
ATOM 941 C C . TYR A 1 115 ? -6.525 17.050 7.622 1.00 66.06 115 TYR A C 1
ATOM 943 O O . TYR A 1 115 ? -7.637 17.265 8.103 1.00 66.06 115 TYR A O 1
ATOM 951 N N . GLU A 1 116 ? -5.887 17.948 6.870 1.00 65.88 116 GLU A N 1
ATOM 952 C CA . GLU A 1 116 ? -6.506 19.217 6.491 1.00 65.88 11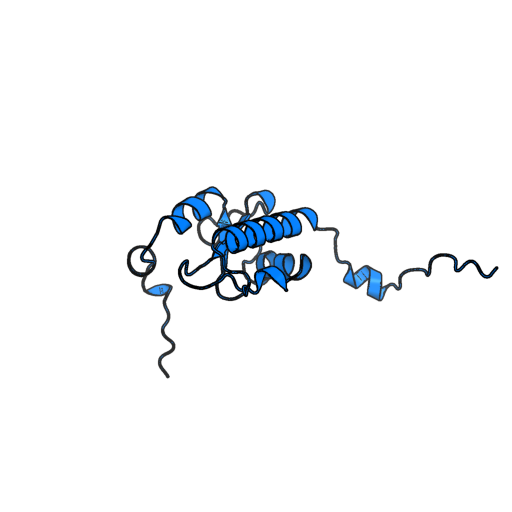6 GLU A CA 1
ATOM 953 C C . GLU A 1 116 ? -7.790 18.991 5.684 1.00 65.88 116 GLU A C 1
ATOM 955 O O . GLU A 1 116 ? -7.863 18.105 4.829 1.00 65.88 116 GLU A O 1
ATOM 960 N N . ALA A 1 117 ? -8.786 19.855 5.896 1.00 64.06 117 ALA A N 1
ATOM 961 C CA . ALA A 1 117 ? -10.052 19.828 5.162 1.00 64.06 117 ALA A CA 1
ATOM 962 C C . ALA A 1 117 ? -9.866 19.893 3.631 1.00 64.06 117 ALA A C 1
ATOM 964 O O . ALA A 1 117 ? -10.691 19.374 2.886 1.00 64.06 117 ALA A O 1
ATOM 965 N N . SER A 1 118 ? -8.755 20.472 3.163 1.00 64.56 118 SER A N 1
ATOM 966 C CA . SER A 1 118 ? -8.357 20.544 1.750 1.00 64.56 118 SER A CA 1
ATOM 967 C C . SER A 1 118 ? -8.218 19.169 1.076 1.00 64.56 118 SER A C 1
ATOM 969 O O . SER A 1 118 ? -8.376 19.068 -0.143 1.00 64.56 118 SER A O 1
ATOM 971 N N . ILE A 1 119 ? -7.965 18.114 1.859 1.00 63.72 119 ILE A N 1
ATOM 972 C CA . ILE A 1 119 ? -7.826 16.726 1.399 1.00 63.72 119 ILE A CA 1
ATOM 973 C C . ILE A 1 119 ? -9.202 16.075 1.191 1.00 63.72 119 ILE A C 1
ATOM 975 O O . ILE A 1 119 ? -9.381 15.262 0.283 1.00 63.72 11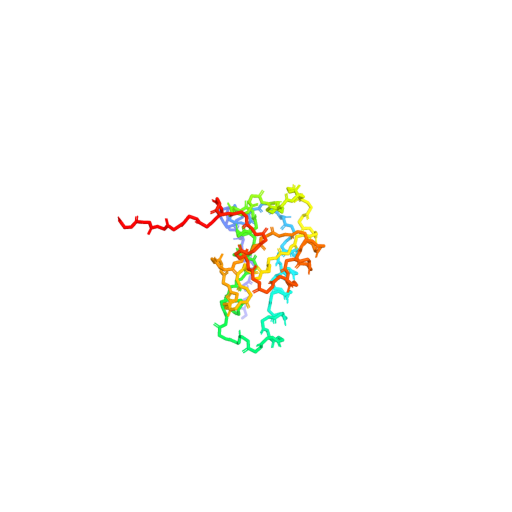9 ILE A O 1
ATOM 979 N N . PHE A 1 120 ? -10.205 16.470 1.978 1.00 62.00 120 PHE A N 1
ATOM 980 C CA . PHE A 1 120 ? -11.578 15.984 1.871 1.00 62.00 120 PHE A CA 1
ATOM 981 C C . PHE A 1 120 ? -12.380 16.883 0.924 1.00 62.00 120 PHE A C 1
ATOM 983 O O . PHE A 1 120 ? -13.221 17.670 1.349 1.00 62.00 120 PHE A O 1
ATOM 990 N N . LYS A 1 121 ? -12.139 16.795 -0.389 1.00 55.25 121 LYS A N 1
ATOM 991 C CA . LYS A 1 121 ? -13.067 17.415 -1.345 1.00 55.25 121 LYS A CA 1
ATOM 992 C C . LYS A 1 121 ? -14.352 16.593 -1.407 1.00 55.25 121 LYS A C 1
ATOM 994 O O . LYS A 1 121 ? -14.402 15.560 -2.073 1.00 55.25 121 LYS A O 1
ATOM 999 N N . GLU A 1 122 ? -15.393 17.070 -0.731 1.00 54.41 122 GLU A N 1
ATOM 1000 C CA . GLU A 1 122 ? -16.764 16.654 -1.014 1.00 54.41 122 GLU A CA 1
ATOM 1001 C C . GLU A 1 122 ? -17.073 16.949 -2.485 1.00 54.41 122 GLU A C 1
ATOM 1003 O O . GLU A 1 122 ? -16.843 18.054 -2.982 1.00 54.41 122 GLU A O 1
ATOM 1008 N N . LYS A 1 123 ? -17.587 15.948 -3.206 1.00 44.88 123 LYS A N 1
ATOM 1009 C CA . LYS A 1 123 ? -18.244 16.209 -4.483 1.00 44.88 123 LYS A CA 1
ATOM 1010 C C . LYS A 1 123 ? -19.591 16.845 -4.171 1.00 44.88 123 LYS A C 1
ATOM 1012 O O . LYS A 1 123 ? -20.556 16.139 -3.894 1.00 44.88 123 LYS A O 1
ATOM 1017 N N . THR A 1 124 ? -19.650 18.167 -4.194 1.00 44.06 124 THR A N 1
ATOM 1018 C CA . THR A 1 124 ? -20.916 18.872 -4.368 1.00 44.06 124 THR A CA 1
ATOM 1019 C C . THR A 1 124 ? -21.465 18.509 -5.748 1.00 44.06 124 THR A C 1
ATOM 1021 O O . THR A 1 124 ? -20.763 18.658 -6.751 1.00 44.06 124 THR A O 1
ATOM 1024 N N . ASN A 1 125 ? -22.672 17.932 -5.750 1.00 38.81 125 ASN A N 1
ATOM 1025 C CA . ASN A 1 125 ? -23.464 17.605 -6.941 1.00 38.81 125 ASN A CA 1
ATOM 1026 C C . ASN A 1 125 ? -23.693 18.824 -7.837 1.00 38.81 125 ASN A C 1
ATOM 1028 O O . ASN A 1 125 ? -23.900 19.925 -7.276 1.00 38.81 125 ASN A O 1
#

Foldseek 3Di:
DDDDDDDDQDPVSVVVVPPPPPLVLLVVQLVVLVVVCVVVVVPVACSVVDDSVVSVCLCCPVVVQAFPPPRHNPSNQWHWDACQPVDGDDSVRTGIHGPVVNVVNNVDNDCPVPDDCVVDDDPDD

Secondary structure (DSSP, 8-state):
------PPPPHHHHHTT-S---HHHHHHHHHHHHHHHHHHT-TTSGGGT--HHHHHHIIIIISTTS-TTT----TTTEEEEESSTTSPP-TTSEEEEEHHHHHHHTT-S-GGGTS-GGG------

pLDDT: mean 85.14, std 17.03, range [38.81, 98.5]

Radius of gyration: 18.16 Å; chains: 1; bounding box: 36×60×44 Å

InterPro domains:
  IPR037695 IQ motif and ubiquitin-like domain-containing protein [PTHR21074] (4-121)

Sequence (125 aa):
DTRQTSASICERCTDLQGPAVDIAIYRSILRSIRRDEKKRGALASYAFIIQDNDIKHIVERIWHGHSAISNETNRAELRLVRWDIRSDWSPWNCICLTESEARAHLRIVHLDRYYEASIFKEKTN

Organism: Culex pipiens (NCBI:txid7175)